Protein AF-A0A4V1J5I4-F1 (afdb_monomer_lite)

pLDDT: mean 94.35, std 4.23, range [80.56, 98.62]

Organism: NCBI:txid215637

Foldseek 3Di:
DLVVLLVVLLVLDPVVNVVVLVVCPVVPVVDPDSQSSQLDADPQQDGSLLNNLLNLSVVSNVVSLVRHDLVSLCRATNVRDGSLNSNVVSVNVVSNVVSVVSVHDPPD

Secondary structure (DSSP, 8-state):
-HHHHHHHHHHT-HHHHHHHHHHHHHH-TT--SHHHHHT---TTS--HHHHHHHHT-HHHHHHHHTTS-TTGGG---TTS--HHHHHHHTT-HHHHHHHHHTT--TT-

InterPro domains:
  IPR002110 Ankyrin repeat [PF12796] (41-107)
  IPR002110 Ankyrin repeat [PR01415] (45-60)
  IPR002110 Ankyrin repeat [PR01415] (95-108)
  IPR002110 Ankyrin repeat [PS50088] (44-67)
  IPR002110 Ankyrin repeat [PS50088] (79-108)
  IPR002110 Ankyrin repeat [SM00248] (44-75)
  IPR002110 Ankyrin repeat [SM00248] (79-108)
  IPR036770 Ankyrin repeat-containing domain superfamily [G3DSA:1.25.40.20] (1-108)
  IPR036770 Ankyrin repeat-containing domain superfamily [SSF48403] (5-106)

Sequence (108 aa):
NLNELILYARQGDLESYQEATQIVLDRNPEFTDLAHVLTAVNSHGATALHMASANGHIDILKFLLERLPTDGVNQANSEGNTALHWAAMSGKVESVRLLLQHQADPMV

Structure (mmCIF, N/CA/C/O backbone):
data_AF-A0A4V1J5I4-F1
#
_entry.id   AF-A0A4V1J5I4-F1
#
loop_
_atom_site.group_PDB
_atom_site.id
_atom_site.type_symbol
_atom_site.label_atom_id
_atom_site.label_alt_id
_atom_site.label_comp_id
_atom_site.label_asym_id
_atom_site.label_entity_id
_atom_site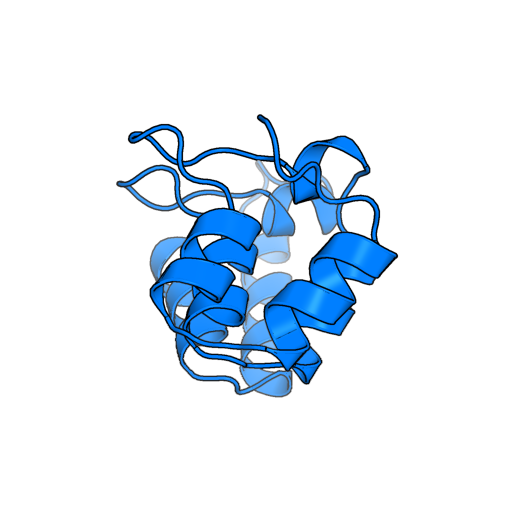.label_seq_id
_atom_site.pdbx_PDB_ins_code
_atom_site.Cartn_x
_atom_site.Cartn_y
_atom_site.Cartn_z
_atom_site.occupancy
_atom_site.B_iso_or_equiv
_atom_site.auth_seq_id
_atom_site.auth_comp_id
_atom_site.auth_asym_id
_atom_site.auth_atom_id
_atom_site.pdbx_PDB_model_num
ATOM 1 N N . ASN A 1 1 ? -6.373 -8.126 13.684 1.00 81.56 1 ASN A N 1
ATOM 2 C CA . ASN A 1 1 ? -5.104 -7.452 14.080 1.00 81.56 1 ASN A CA 1
ATOM 3 C C . ASN A 1 1 ? -4.361 -7.012 12.813 1.00 81.56 1 ASN A C 1
ATOM 5 O O . ASN A 1 1 ? -4.830 -7.326 11.726 1.00 81.56 1 ASN A O 1
ATOM 9 N N . LEU A 1 2 ? -3.248 -6.275 12.910 1.00 80.69 2 LEU A N 1
ATOM 10 C CA . LEU A 1 2 ? -2.585 -5.711 11.723 1.00 80.69 2 LEU A CA 1
ATOM 11 C C . LEU A 1 2 ? -2.091 -6.772 10.723 1.00 80.69 2 LEU A C 1
ATOM 13 O O . LEU A 1 2 ? -2.237 -6.613 9.512 1.00 80.69 2 LEU A O 1
ATOM 17 N N . ASN A 1 3 ? -1.570 -7.892 11.227 1.00 80.88 3 ASN A N 1
ATOM 18 C CA . ASN A 1 3 ? -1.128 -8.996 10.377 1.00 80.88 3 ASN A CA 1
ATOM 19 C C . ASN A 1 3 ? -2.302 -9.614 9.602 1.00 80.88 3 ASN A C 1
ATOM 21 O O . ASN A 1 3 ? -2.166 -9.896 8.415 1.00 80.88 3 ASN A O 1
ATOM 25 N N . GLU A 1 4 ? -3.464 -9.778 10.239 1.00 83.56 4 GLU A N 1
ATOM 26 C CA . GLU A 1 4 ? -4.686 -10.252 9.571 1.00 83.56 4 GLU A CA 1
ATOM 27 C C . GLU A 1 4 ? -5.191 -9.271 8.509 1.00 83.56 4 GLU A C 1
ATOM 29 O O . GLU A 1 4 ? -5.557 -9.701 7.418 1.00 83.56 4 GLU A O 1
ATOM 34 N N . LEU A 1 5 ? -5.154 -7.962 8.780 1.00 89.88 5 LEU A N 1
ATOM 35 C CA . LEU A 1 5 ? -5.547 -6.939 7.806 1.00 89.88 5 LEU A CA 1
ATOM 36 C C . LEU A 1 5 ? -4.723 -7.051 6.513 1.00 89.88 5 LEU A C 1
ATOM 38 O O . LEU A 1 5 ? -5.268 -7.082 5.409 1.00 89.88 5 LEU A O 1
ATOM 42 N N . ILE A 1 6 ? -3.402 -7.168 6.650 1.00 89.69 6 ILE A N 1
ATOM 43 C CA . ILE A 1 6 ? -2.487 -7.300 5.509 1.00 89.69 6 ILE A CA 1
ATOM 44 C C . ILE A 1 6 ? -2.699 -8.643 4.785 1.00 89.69 6 ILE A C 1
ATOM 46 O O . ILE A 1 6 ? -2.573 -8.713 3.560 1.00 89.69 6 ILE A O 1
ATOM 50 N N . LEU A 1 7 ? -3.088 -9.705 5.501 1.00 84.94 7 LEU A N 1
ATOM 51 C CA . LEU A 1 7 ? -3.481 -10.978 4.889 1.00 84.94 7 LEU A CA 1
ATOM 52 C C . LEU A 1 7 ? -4.791 -10.883 4.093 1.00 84.94 7 LEU A C 1
ATOM 54 O O . LEU A 1 7 ? -4.912 -11.578 3.085 1.00 84.94 7 LEU A O 1
ATOM 58 N N . TYR A 1 8 ? -5.756 -10.045 4.479 1.00 90.81 8 TYR A N 1
ATOM 59 C CA . TYR A 1 8 ? -6.961 -9.825 3.664 1.00 90.81 8 TYR A CA 1
ATOM 60 C C . TYR A 1 8 ? -6.632 -9.143 2.331 1.00 90.81 8 TYR A C 1
ATOM 62 O O . TYR A 1 8 ? -7.124 -9.576 1.288 1.00 90.81 8 TYR A O 1
ATOM 70 N N . ALA A 1 9 ? -5.694 -8.188 2.318 1.00 92.62 9 ALA A N 1
ATOM 71 C CA . ALA A 1 9 ? -5.207 -7.582 1.072 1.00 92.62 9 ALA A CA 1
ATOM 72 C C . ALA A 1 9 ? -4.577 -8.605 0.110 1.00 92.62 9 ALA A C 1
ATOM 74 O O . ALA A 1 9 ? -4.628 -8.435 -1.107 1.00 92.62 9 ALA A O 1
ATOM 75 N N . ARG A 1 10 ? -4.005 -9.688 0.650 1.00 90.75 10 ARG A N 1
ATOM 76 C CA . ARG A 1 10 ? -3.451 -10.815 -0.117 1.00 90.75 10 ARG A CA 1
ATOM 77 C C . ARG A 1 10 ? -4.524 -11.753 -0.687 1.00 90.75 10 ARG A C 1
ATOM 79 O O . ARG A 1 10 ? -4.211 -12.524 -1.582 1.00 90.75 10 ARG A O 1
ATOM 86 N N . GLN A 1 11 ? -5.737 -11.753 -0.135 1.00 92.19 11 GLN A N 1
ATOM 87 C CA . GLN A 1 11 ? -6.827 -12.647 -0.551 1.00 92.19 11 GLN A CA 1
ATOM 88 C C . GLN A 1 11 ? -7.709 -12.031 -1.643 1.00 92.19 11 GLN A C 1
ATOM 90 O O . GLN A 1 11 ? -8.329 -12.765 -2.409 1.00 92.19 11 GLN A O 1
ATOM 95 N N . GLY A 1 12 ? -7.743 -10.698 -1.735 1.00 91.25 12 GLY A N 1
ATOM 96 C CA . GLY A 1 12 ? -8.429 -9.986 -2.814 1.00 91.25 12 GLY A CA 1
ATOM 97 C C . GLY A 1 12 ? -9.900 -9.672 -2.570 1.00 91.25 12 GLY A C 1
ATOM 98 O O . GLY A 1 12 ? -10.533 -9.097 -3.449 1.00 91.25 12 GLY A O 1
ATOM 99 N N . ASP A 1 13 ? -10.431 -10.005 -1.396 1.00 93.88 13 ASP A N 1
ATOM 100 C CA . ASP A 1 13 ? -11.776 -9.611 -0.982 1.00 93.88 13 ASP A CA 1
ATOM 101 C C . ASP A 1 13 ? -11.764 -8.174 -0.436 1.00 93.88 13 ASP A C 1
ATOM 103 O O . ASP A 1 13 ? -11.248 -7.909 0.653 1.00 93.88 13 ASP A O 1
ATOM 107 N N . LEU A 1 14 ? -12.308 -7.241 -1.223 1.00 95.25 14 LEU A N 1
ATOM 108 C CA . LEU A 1 14 ? -12.378 -5.827 -0.862 1.00 95.25 14 LEU A CA 1
ATOM 109 C C . LEU A 1 14 ? -13.313 -5.573 0.325 1.00 95.25 14 LEU A C 1
ATOM 111 O O . LEU A 1 14 ? -12.986 -4.733 1.160 1.00 95.25 14 LEU A O 1
ATOM 115 N N . GLU A 1 15 ? -14.442 -6.275 0.410 1.00 95.00 15 GLU A N 1
ATOM 116 C CA . GLU A 1 15 ? -15.434 -6.053 1.467 1.00 95.00 15 GLU A CA 1
ATOM 117 C C . GLU A 1 15 ? -14.848 -6.464 2.819 1.00 95.00 15 GLU A C 1
ATOM 119 O O . GLU A 1 15 ? -14.768 -5.643 3.738 1.00 95.00 15 GLU A O 1
ATOM 124 N N . SER A 1 16 ? -14.297 -7.680 2.890 1.00 93.75 16 SER A N 1
ATOM 125 C CA . SER A 1 16 ? -13.591 -8.163 4.082 1.00 93.75 16 SER A CA 1
ATOM 126 C C . SER A 1 16 ? -12.400 -7.268 4.448 1.00 93.75 16 SER A C 1
ATOM 128 O O . SER A 1 16 ? -12.151 -7.005 5.626 1.00 93.75 16 SER A O 1
ATOM 130 N N . TYR A 1 17 ? -11.655 -6.764 3.455 1.00 95.69 17 TYR A N 1
ATOM 131 C CA . TYR A 1 17 ? -10.536 -5.852 3.699 1.00 95.69 17 TYR A CA 1
ATOM 132 C C . TYR A 1 17 ? -10.993 -4.509 4.294 1.00 95.69 17 TYR A C 1
ATOM 134 O O . TYR A 1 17 ? -10.388 -4.014 5.249 1.00 95.69 17 TYR A O 1
ATOM 142 N N . GLN A 1 18 ? -12.065 -3.922 3.763 1.00 95.31 18 GLN A N 1
ATOM 143 C CA . GLN A 1 18 ? -12.631 -2.664 4.254 1.00 95.31 18 GLN A CA 1
ATOM 144 C C . GLN A 1 18 ? -13.179 -2.807 5.673 1.00 95.31 18 GLN A C 1
ATOM 146 O O . GLN A 1 18 ? -12.849 -1.988 6.535 1.00 95.31 18 GLN A O 1
ATOM 151 N N . GLU A 1 19 ? -13.944 -3.868 5.937 1.00 94.62 19 GLU A N 1
ATOM 152 C CA . GLU A 1 19 ? -14.457 -4.158 7.276 1.00 94.62 19 GLU A CA 1
ATOM 153 C C . GLU A 1 19 ? -13.303 -4.338 8.270 1.00 94.62 19 GLU A C 1
ATOM 155 O O . GLU A 1 19 ? -13.277 -3.702 9.328 1.00 94.62 19 GLU A O 1
ATOM 160 N N . ALA A 1 20 ? -12.289 -5.128 7.904 1.00 94.38 20 ALA A N 1
ATOM 161 C CA . ALA A 1 20 ? -11.115 -5.327 8.745 1.00 94.38 20 ALA A CA 1
ATOM 162 C C . ALA A 1 20 ? -10.358 -4.019 9.012 1.00 94.38 20 ALA A C 1
ATOM 164 O O . ALA A 1 20 ? -9.847 -3.830 10.117 1.00 94.38 20 ALA A O 1
ATOM 165 N N . THR A 1 21 ? -10.298 -3.108 8.036 1.00 95.44 21 THR A N 1
ATOM 166 C CA . THR A 1 21 ? -9.634 -1.809 8.202 1.00 95.44 21 THR A CA 1
ATOM 167 C C . THR A 1 21 ? -10.380 -0.948 9.220 1.00 95.44 21 THR A C 1
ATOM 169 O O . THR A 1 21 ? -9.750 -0.381 10.112 1.00 95.44 21 THR A O 1
ATOM 172 N N . GLN A 1 22 ? -11.715 -0.906 9.147 1.00 94.56 22 GLN A N 1
ATOM 173 C CA . GLN A 1 22 ? -12.531 -0.168 10.112 1.00 94.56 22 GLN A CA 1
ATOM 174 C C . GLN A 1 22 ? -12.419 -0.767 11.518 1.00 94.56 22 GLN A C 1
ATOM 176 O O . GLN A 1 22 ? -12.205 -0.042 12.485 1.00 94.56 22 GLN A O 1
ATOM 181 N N . ILE A 1 23 ? -12.461 -2.098 11.635 1.00 94.06 23 ILE A N 1
ATOM 182 C CA . ILE A 1 23 ? -12.267 -2.788 12.918 1.00 94.06 23 ILE A CA 1
ATOM 183 C C . ILE A 1 23 ? -10.893 -2.464 13.516 1.00 94.06 23 ILE A C 1
ATOM 185 O O . ILE A 1 23 ? -10.777 -2.298 14.732 1.00 94.06 23 ILE A O 1
ATOM 189 N N . VAL A 1 24 ? -9.840 -2.412 12.692 1.00 94.81 24 VAL A N 1
ATOM 190 C CA . VAL A 1 24 ? -8.503 -2.030 13.158 1.00 94.81 24 VAL A CA 1
ATOM 191 C C . VAL A 1 24 ? -8.506 -0.582 13.636 1.00 94.81 24 VAL A C 1
ATOM 193 O O . VAL A 1 24 ? -8.042 -0.355 14.748 1.00 94.81 24 VAL A O 1
ATOM 196 N N . LEU A 1 25 ? -9.075 0.356 12.881 1.00 94.81 25 LEU A N 1
ATOM 197 C CA . LEU A 1 25 ? -9.170 1.758 13.295 1.00 94.81 25 LEU A CA 1
ATOM 198 C C . LEU A 1 25 ? -9.912 1.919 14.636 1.00 94.81 25 LEU A C 1
ATOM 200 O O . LEU A 1 25 ? -9.426 2.599 15.533 1.00 94.81 25 LEU A O 1
ATOM 204 N N . ASP A 1 26 ? -11.042 1.231 14.812 1.00 94.62 26 ASP A N 1
ATOM 205 C CA . ASP A 1 26 ? -11.883 1.369 16.008 1.00 94.62 26 ASP A CA 1
ATOM 206 C C . ASP A 1 26 ? -11.260 0.742 17.266 1.00 94.62 26 ASP A C 1
ATOM 208 O O . ASP A 1 26 ? -11.515 1.183 18.389 1.00 94.62 26 ASP A O 1
ATOM 212 N N . ARG A 1 27 ? -10.475 -0.331 17.105 1.00 94.44 27 ARG A N 1
ATOM 213 C CA . ARG A 1 27 ? -9.926 -1.110 18.232 1.00 94.44 27 ARG A CA 1
ATOM 214 C C . ARG A 1 27 ? -8.529 -0.686 18.668 1.00 94.44 27 ARG A C 1
ATOM 216 O O . ARG A 1 27 ? -8.074 -1.158 19.708 1.00 94.44 27 ARG A O 1
ATOM 223 N N . ASN A 1 28 ? -7.849 0.138 17.881 1.00 92.88 28 ASN A N 1
ATOM 224 C CA . ASN A 1 28 ? -6.442 0.473 18.071 1.00 92.88 28 ASN A CA 1
ATOM 225 C C . ASN A 1 28 ? -6.312 2.006 18.125 1.00 92.88 28 ASN A C 1
ATOM 227 O O . ASN A 1 28 ? -6.210 2.651 17.080 1.00 92.88 28 ASN A O 1
ATOM 231 N N . PRO A 1 29 ? -6.374 2.606 19.332 1.00 92.12 29 PRO A N 1
ATOM 232 C CA . PRO A 1 29 ? -6.428 4.059 19.508 1.00 92.12 29 PRO A CA 1
ATOM 233 C C . PRO A 1 29 ? -5.146 4.784 19.072 1.00 92.12 29 PRO A C 1
ATOM 235 O O . PRO A 1 29 ? -5.124 6.012 19.037 1.00 92.12 29 PRO A O 1
ATOM 238 N N . GLU A 1 30 ? -4.071 4.054 18.765 1.00 91.25 30 GLU A N 1
ATOM 239 C CA . GLU A 1 30 ? -2.859 4.602 18.163 1.00 91.25 30 GLU A CA 1
ATOM 240 C C . GLU A 1 30 ? -3.048 5.056 16.707 1.00 91.25 30 GLU A C 1
ATOM 242 O O . GLU A 1 30 ? -2.270 5.885 16.234 1.00 91.25 30 GLU A O 1
ATOM 247 N N . PHE A 1 31 ? -4.067 4.553 15.999 1.00 92.50 31 PHE A N 1
ATOM 248 C CA . PHE A 1 31 ? -4.398 5.027 14.657 1.00 92.50 31 PHE A CA 1
ATOM 249 C C . PHE A 1 31 ? -5.379 6.193 14.741 1.00 92.50 31 PHE A C 1
ATOM 251 O O . PHE A 1 31 ? -6.493 6.061 15.241 1.00 92.50 31 PHE A O 1
ATOM 258 N N . THR A 1 32 ? -4.973 7.351 14.224 1.00 91.44 32 THR A N 1
ATOM 259 C CA . THR A 1 32 ? -5.794 8.569 14.278 1.00 91.44 32 THR A CA 1
ATOM 260 C C . THR A 1 32 ? -6.811 8.660 13.147 1.00 91.44 32 THR A C 1
ATOM 262 O O . THR A 1 32 ? -7.786 9.400 13.255 1.00 91.44 32 THR A O 1
ATOM 265 N N . ASP A 1 33 ? -6.581 7.938 12.053 1.00 93.38 33 ASP A N 1
ATOM 266 C CA . ASP A 1 33 ? -7.414 7.952 10.856 1.00 93.38 33 ASP A CA 1
ATOM 267 C C . ASP A 1 33 ? -7.139 6.728 9.971 1.00 93.38 33 ASP A C 1
ATOM 269 O O . ASP A 1 33 ? -6.227 5.932 10.209 1.00 93.38 33 ASP A O 1
ATOM 273 N N . LEU A 1 34 ? -7.946 6.600 8.916 1.00 92.19 34 LEU A N 1
ATOM 274 C CA . LEU A 1 34 ? -7.847 5.519 7.946 1.00 92.19 34 LEU A CA 1
ATOM 275 C C . LEU A 1 34 ? -6.480 5.484 7.245 1.00 92.19 34 LEU A C 1
ATOM 277 O O . LEU A 1 34 ? -5.946 4.402 7.030 1.00 92.19 34 LEU A O 1
ATOM 281 N N . ALA A 1 35 ? -5.897 6.637 6.906 1.00 91.12 35 ALA A N 1
ATOM 282 C CA . ALA A 1 35 ? -4.641 6.695 6.161 1.00 91.12 35 ALA A CA 1
ATOM 283 C C . ALA A 1 35 ? -3.483 6.081 6.964 1.00 91.12 35 ALA A C 1
ATOM 285 O O . ALA A 1 35 ? -2.707 5.304 6.405 1.00 91.12 35 ALA A O 1
ATOM 286 N N . HIS A 1 36 ? -3.425 6.338 8.275 1.00 91.31 36 HIS A N 1
ATOM 287 C CA . HIS A 1 36 ? -2.456 5.701 9.174 1.00 91.31 36 HIS A CA 1
ATOM 288 C C . HIS A 1 36 ? -2.619 4.176 9.262 1.00 91.31 36 HIS A C 1
ATOM 290 O O . HIS A 1 36 ? -1.628 3.462 9.413 1.00 91.31 36 HIS A O 1
ATOM 296 N N . VAL A 1 37 ? -3.844 3.652 9.147 1.00 94.44 37 VAL A N 1
ATOM 297 C CA . VAL A 1 37 ? -4.070 2.196 9.106 1.00 94.44 37 VAL A CA 1
ATOM 298 C C . VAL A 1 37 ? -3.573 1.603 7.783 1.00 94.44 37 VAL A C 1
ATOM 300 O O . VAL A 1 37 ? -2.977 0.526 7.772 1.00 94.44 37 VAL A O 1
ATOM 303 N N . LEU A 1 38 ? -3.793 2.292 6.659 1.00 95.06 38 LEU A N 1
ATOM 304 C CA . LEU A 1 38 ? -3.434 1.787 5.327 1.00 95.06 38 LEU A CA 1
ATOM 305 C C . LEU A 1 38 ? -1.916 1.761 5.064 1.00 95.06 38 LEU A C 1
ATOM 307 O O . LEU A 1 38 ? -1.460 0.958 4.246 1.00 95.06 38 LEU A O 1
ATOM 311 N N . THR A 1 39 ? -1.134 2.593 5.759 1.00 94.25 39 THR A N 1
ATOM 312 C CA . THR A 1 39 ? 0.345 2.612 5.697 1.00 94.25 39 THR A CA 1
ATOM 313 C C . THR A 1 39 ? 1.011 1.679 6.709 1.00 94.25 39 THR A C 1
ATOM 315 O O . THR A 1 39 ? 2.239 1.578 6.768 1.00 94.25 39 THR A O 1
ATOM 318 N N . ALA A 1 40 ? 0.220 0.978 7.516 1.00 93.31 40 ALA A N 1
ATOM 319 C CA . ALA A 1 40 ? 0.745 0.080 8.519 1.00 93.31 40 ALA A CA 1
ATOM 320 C C . ALA A 1 40 ? 1.423 -1.152 7.887 1.00 93.31 40 ALA A C 1
ATOM 322 O O . ALA A 1 40 ? 1.034 -1.650 6.824 1.00 93.31 40 ALA A O 1
ATOM 323 N N . VAL A 1 41 ? 2.458 -1.648 8.565 1.00 93.75 41 VAL A N 1
ATOM 324 C CA . VAL A 1 41 ? 3.369 -2.674 8.045 1.00 93.75 41 VAL A CA 1
ATOM 325 C C . VAL A 1 41 ? 3.350 -3.944 8.886 1.00 93.75 41 VAL A C 1
ATOM 327 O O . VAL A 1 41 ? 3.209 -3.903 10.106 1.00 93.75 41 VAL A O 1
ATOM 330 N N . ASN A 1 42 ? 3.533 -5.094 8.241 1.00 91.81 42 ASN A N 1
ATOM 331 C CA . ASN A 1 42 ? 3.758 -6.354 8.949 1.00 91.81 42 ASN A CA 1
ATOM 332 C C . ASN A 1 42 ? 5.214 -6.467 9.451 1.00 91.81 42 ASN A C 1
ATOM 334 O O . ASN A 1 42 ? 6.034 -5.568 9.273 1.00 91.81 42 ASN A O 1
ATOM 338 N N . SER A 1 43 ? 5.567 -7.619 10.029 1.00 91.56 43 SER A N 1
ATOM 339 C CA . SER A 1 43 ? 6.915 -7.901 10.551 1.00 91.56 43 SER A CA 1
ATOM 340 C C . SER A 1 43 ? 8.054 -7.837 9.520 1.00 91.56 43 SER A C 1
ATOM 342 O O . SER A 1 43 ? 9.213 -7.863 9.916 1.00 91.56 43 SER A O 1
ATOM 344 N N . HIS A 1 44 ? 7.747 -7.781 8.221 1.00 91.19 44 HIS A N 1
ATOM 345 C CA . HIS A 1 44 ? 8.719 -7.660 7.126 1.00 91.19 44 HIS A CA 1
ATOM 346 C C . HIS A 1 44 ? 8.742 -6.243 6.524 1.00 91.19 44 HIS A C 1
ATOM 348 O O . HIS A 1 44 ? 9.283 -6.036 5.436 1.00 91.19 44 HIS A O 1
ATOM 354 N N . GLY A 1 45 ? 8.083 -5.274 7.169 1.00 94.38 45 GLY A N 1
ATOM 355 C CA . GLY A 1 45 ? 7.941 -3.916 6.647 1.00 94.38 45 GLY A CA 1
ATOM 356 C C . GLY A 1 45 ? 6.975 -3.806 5.461 1.00 94.38 45 GLY A C 1
ATOM 357 O O . GLY A 1 45 ? 6.899 -2.753 4.842 1.00 94.38 45 GLY A O 1
ATOM 358 N N . ALA A 1 46 ? 6.243 -4.869 5.109 1.00 94.69 46 ALA A N 1
ATOM 359 C CA . ALA A 1 46 ? 5.357 -4.855 3.950 1.00 94.69 46 ALA A CA 1
ATOM 360 C C . ALA A 1 46 ? 3.963 -4.330 4.318 1.00 94.69 46 ALA A C 1
ATOM 362 O O . ALA A 1 46 ? 3.370 -4.761 5.309 1.00 94.69 46 ALA A O 1
ATOM 363 N N . THR A 1 47 ? 3.433 -3.444 3.478 1.00 96.12 47 THR A N 1
ATOM 364 C CA . THR A 1 47 ? 2.073 -2.892 3.583 1.00 96.12 47 THR A CA 1
ATOM 365 C C . THR A 1 47 ? 1.040 -3.760 2.862 1.00 96.12 47 THR A C 1
ATOM 367 O O . THR A 1 47 ? 1.374 -4.659 2.081 1.00 96.12 47 THR A O 1
ATOM 370 N N . ALA A 1 48 ? -0.244 -3.441 3.044 1.00 96.94 48 ALA A N 1
ATOM 371 C CA . ALA A 1 48 ? -1.324 -4.009 2.236 1.00 96.94 48 ALA A CA 1
ATOM 372 C C . ALA A 1 48 ? -1.134 -3.755 0.725 1.00 96.94 48 ALA A C 1
ATOM 374 O O . ALA A 1 48 ? -1.455 -4.627 -0.086 1.00 96.94 48 ALA A O 1
ATOM 375 N N . LEU A 1 49 ? -0.544 -2.611 0.346 1.00 97.69 49 LEU A N 1
ATOM 376 C CA . LEU A 1 49 ? -0.268 -2.264 -1.051 1.00 97.69 49 LEU A CA 1
ATOM 377 C C . LEU A 1 49 ? 0.693 -3.265 -1.703 1.00 97.69 49 LEU A C 1
ATOM 379 O O . LEU A 1 49 ? 0.446 -3.685 -2.831 1.00 97.69 49 LEU A O 1
ATOM 383 N N . HIS A 1 50 ? 1.728 -3.718 -0.986 1.00 97.69 50 HIS A N 1
ATOM 384 C CA . HIS A 1 50 ? 2.644 -4.760 -1.468 1.00 97.69 50 HIS A CA 1
ATOM 385 C C . HIS A 1 50 ? 1.899 -6.064 -1.777 1.00 97.69 50 HIS A C 1
ATOM 387 O O . HIS A 1 50 ? 2.059 -6.638 -2.857 1.00 97.69 50 HIS A O 1
ATOM 393 N N . MET A 1 51 ? 1.043 -6.508 -0.849 1.00 97.06 51 MET A N 1
ATOM 394 C CA . MET A 1 51 ? 0.291 -7.759 -0.988 1.00 97.06 51 MET A CA 1
ATOM 395 C C . MET A 1 51 ? -0.698 -7.700 -2.152 1.00 97.06 51 MET A C 1
ATOM 397 O O . MET A 1 51 ? -0.698 -8.600 -2.996 1.00 97.06 51 MET A O 1
ATOM 401 N N . ALA A 1 52 ? -1.505 -6.640 -2.232 1.00 98.00 52 ALA A N 1
ATOM 402 C CA . ALA A 1 52 ? -2.478 -6.465 -3.309 1.00 98.00 52 ALA A CA 1
ATOM 403 C C . ALA A 1 52 ? -1.783 -6.378 -4.680 1.00 98.00 52 ALA A C 1
ATOM 405 O O . ALA A 1 52 ? -2.223 -7.007 -5.647 1.00 98.00 52 ALA A O 1
ATOM 406 N N . SER A 1 53 ? -0.648 -5.676 -4.743 1.00 98.31 53 SER A N 1
ATOM 407 C CA . SER A 1 53 ? 0.147 -5.491 -5.961 1.00 98.31 53 SER A CA 1
ATOM 408 C C . SER A 1 53 ? 0.731 -6.799 -6.489 1.00 98.31 53 SER A C 1
ATOM 410 O O . SER A 1 53 ? 0.526 -7.116 -7.663 1.00 98.31 53 SER A O 1
ATOM 412 N N . ALA A 1 54 ? 1.390 -7.585 -5.626 1.00 98.00 54 ALA A N 1
ATOM 413 C CA . ALA A 1 54 ? 1.979 -8.879 -5.987 1.00 98.00 54 ALA A CA 1
ATOM 414 C C . ALA A 1 54 ? 0.941 -9.913 -6.430 1.00 98.00 54 ALA A C 1
ATOM 416 O O . ALA A 1 54 ? 1.221 -10.750 -7.288 1.00 98.00 54 ALA A O 1
ATOM 417 N N . ASN A 1 55 ? -0.264 -9.872 -5.856 1.00 97.62 55 ASN A N 1
ATOM 418 C CA . ASN A 1 55 ? -1.308 -10.851 -6.160 1.00 97.62 55 ASN A CA 1
ATOM 419 C C . ASN A 1 55 ? -2.238 -10.400 -7.297 1.00 97.62 55 ASN A C 1
ATOM 421 O O . ASN A 1 55 ? -2.883 -11.241 -7.919 1.00 97.62 55 ASN A O 1
ATOM 425 N N . GLY A 1 56 ? -2.225 -9.115 -7.663 1.00 97.62 56 GLY A N 1
ATOM 426 C CA . GLY A 1 56 ? -3.053 -8.581 -8.746 1.00 97.62 56 GLY A CA 1
ATOM 427 C C . GLY A 1 56 ? -4.485 -8.267 -8.318 1.00 97.62 56 GLY A C 1
ATOM 428 O O . GLY A 1 56 ? -5.396 -8.341 -9.138 1.00 97.62 56 GLY A O 1
ATOM 429 N N . HIS A 1 57 ? -4.701 -7.943 -7.044 1.00 98.12 57 HIS A N 1
ATOM 430 C CA . HIS A 1 57 ? -6.024 -7.631 -6.506 1.00 98.12 57 HIS A CA 1
ATOM 431 C C . HIS A 1 57 ? -6.377 -6.170 -6.758 1.00 98.12 57 HIS A C 1
ATOM 433 O O . HIS A 1 57 ? -6.186 -5.302 -5.908 1.00 98.12 57 HIS A O 1
ATOM 439 N N . ILE A 1 58 ? -6.864 -5.911 -7.969 1.00 97.81 58 ILE A N 1
ATOM 440 C CA . ILE A 1 58 ? -7.032 -4.565 -8.521 1.00 97.81 58 ILE A CA 1
ATOM 441 C C . ILE A 1 58 ? -8.009 -3.699 -7.726 1.00 97.81 58 ILE A C 1
ATOM 443 O O . ILE A 1 58 ? -7.748 -2.512 -7.553 1.00 97.81 58 ILE A O 1
ATOM 447 N N . ASP A 1 59 ? -9.096 -4.267 -7.211 1.00 98.00 59 ASP A N 1
ATOM 448 C CA . ASP A 1 59 ? -10.094 -3.482 -6.477 1.00 98.00 59 ASP A CA 1
ATOM 449 C C . ASP A 1 59 ? -9.544 -2.988 -5.132 1.00 98.00 59 ASP A C 1
ATOM 451 O O . ASP A 1 59 ? -9.695 -1.815 -4.790 1.00 98.00 59 ASP A O 1
ATOM 455 N N . ILE A 1 60 ? -8.793 -3.840 -4.424 1.00 97.69 60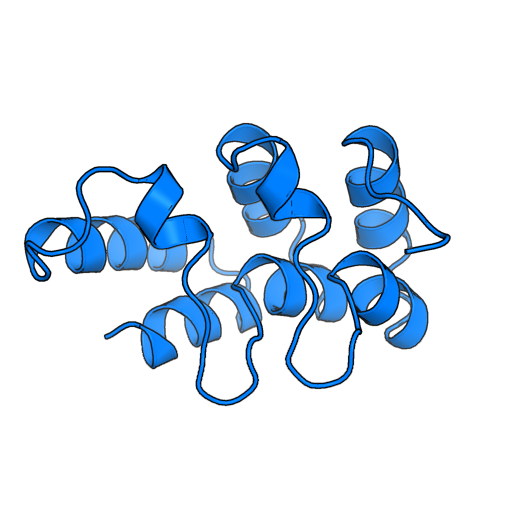 ILE A N 1
ATOM 456 C CA . ILE A 1 60 ? -8.047 -3.443 -3.220 1.00 97.69 60 ILE A CA 1
ATOM 457 C C . ILE A 1 60 ? -6.946 -2.444 -3.579 1.00 97.69 60 ILE A C 1
ATOM 459 O O . ILE A 1 60 ? -6.769 -1.444 -2.886 1.00 97.69 60 ILE A O 1
ATOM 463 N N . LEU A 1 61 ? -6.222 -2.677 -4.677 1.00 97.38 61 LEU A N 1
ATOM 464 C CA . LEU A 1 61 ? -5.152 -1.789 -5.122 1.00 97.38 61 LEU A CA 1
ATOM 465 C C . LEU A 1 61 ? -5.669 -0.367 -5.388 1.00 97.38 61 LEU A C 1
ATOM 467 O O . LEU A 1 61 ? -5.080 0.591 -4.898 1.00 97.38 61 LEU A O 1
ATOM 471 N N . LYS A 1 62 ? -6.793 -0.225 -6.100 1.00 97.50 62 LYS A N 1
ATOM 472 C CA . LYS A 1 62 ? -7.450 1.071 -6.335 1.00 97.50 62 LYS A CA 1
ATOM 473 C C . LYS A 1 62 ? -7.923 1.708 -5.035 1.00 97.50 62 LYS A C 1
ATOM 475 O O . LYS A 1 62 ? -7.630 2.874 -4.793 1.00 97.50 62 LYS A O 1
ATOM 480 N N . PHE A 1 63 ? -8.591 0.931 -4.179 1.00 96.94 63 PHE A N 1
ATOM 481 C CA . PHE A 1 63 ? -9.054 1.415 -2.880 1.00 96.94 63 PHE A CA 1
ATOM 482 C C . PHE A 1 63 ? -7.915 2.040 -2.063 1.00 96.94 63 PHE A C 1
ATOM 484 O O . PHE A 1 63 ? -8.091 3.127 -1.506 1.00 96.94 63 PHE A O 1
ATOM 491 N N . LEU A 1 64 ? -6.758 1.370 -2.033 1.00 97.12 64 LEU A N 1
ATOM 492 C CA . LEU A 1 64 ? -5.545 1.841 -1.370 1.00 97.12 64 LEU A CA 1
ATOM 493 C C . LEU A 1 64 ? -4.979 3.096 -2.036 1.00 97.12 64 LEU A C 1
ATOM 495 O O . LEU A 1 64 ? -4.768 4.098 -1.360 1.00 97.12 64 LEU A O 1
ATOM 499 N N . LEU A 1 65 ? -4.761 3.073 -3.352 1.00 96.50 65 LEU A N 1
ATOM 500 C CA . LEU A 1 65 ? -4.131 4.178 -4.087 1.00 96.50 65 LEU A CA 1
ATOM 501 C C . LEU A 1 65 ? -4.935 5.486 -4.063 1.00 96.50 65 LEU A C 1
ATOM 503 O O . LEU A 1 65 ? -4.359 6.560 -4.209 1.00 96.50 65 LEU A O 1
ATOM 507 N N . GLU A 1 66 ? -6.248 5.411 -3.861 1.00 94.94 66 GLU A N 1
ATOM 508 C CA . GLU A 1 66 ? -7.118 6.582 -3.692 1.00 94.94 66 GLU A CA 1
ATOM 509 C C . GLU A 1 66 ? -7.067 7.198 -2.283 1.00 94.94 66 GLU A C 1
ATOM 511 O O . GLU A 1 66 ? -7.543 8.317 -2.092 1.00 94.94 66 GLU A O 1
ATOM 516 N N . ARG A 1 67 ? -6.565 6.463 -1.281 1.00 95.19 67 ARG A N 1
ATOM 517 C CA . ARG A 1 67 ? -6.667 6.824 0.150 1.00 95.19 67 ARG A CA 1
ATOM 518 C C . ARG A 1 67 ? -5.326 6.918 0.864 1.00 95.19 67 ARG A C 1
ATOM 520 O O . ARG A 1 67 ? -5.269 7.457 1.966 1.00 95.19 67 ARG A O 1
ATOM 527 N N . LEU A 1 68 ? -4.270 6.375 0.269 1.00 94.00 68 LEU A N 1
ATOM 528 C CA . LEU A 1 68 ? -2.922 6.499 0.793 1.00 94.00 68 LEU A CA 1
ATOM 529 C C . LEU A 1 68 ? -2.433 7.951 0.685 1.00 94.00 68 LEU A C 1
ATOM 531 O O . LEU A 1 68 ? -2.758 8.646 -0.281 1.00 94.00 68 LEU A O 1
ATOM 535 N N . PRO A 1 69 ? -1.616 8.408 1.647 1.00 88.81 69 PRO A N 1
ATOM 536 C CA . PRO A 1 69 ? -0.864 9.639 1.477 1.00 88.81 69 PRO A CA 1
ATOM 537 C C . PRO A 1 69 ? 0.159 9.474 0.341 1.00 88.81 69 PRO A C 1
ATOM 539 O O . PRO A 1 69 ? 0.543 8.357 -0.015 1.00 88.81 69 PRO A O 1
ATOM 542 N N . THR A 1 70 ? 0.607 10.590 -0.238 1.00 80.56 70 THR A N 1
ATOM 543 C CA . THR A 1 70 ? 1.488 10.607 -1.419 1.00 80.56 70 THR A CA 1
ATOM 544 C C . THR A 1 70 ? 2.783 9.810 -1.223 1.00 80.56 70 THR A C 1
ATOM 546 O O . THR A 1 70 ? 3.266 9.170 -2.153 1.00 80.56 70 THR A O 1
ATOM 549 N N . ASP A 1 71 ? 3.341 9.818 -0.014 1.00 84.06 71 ASP A N 1
ATOM 550 C CA . ASP A 1 71 ? 4.546 9.070 0.357 1.00 84.06 71 ASP A CA 1
ATOM 551 C C . ASP A 1 71 ? 4.291 7.567 0.583 1.00 84.06 71 ASP A C 1
ATOM 553 O O . ASP A 1 71 ? 5.215 6.760 0.470 1.00 84.06 71 ASP A O 1
ATOM 557 N N . GLY A 1 72 ? 3.041 7.161 0.820 1.00 91.00 72 GLY A N 1
ATOM 558 C CA . GLY A 1 72 ? 2.662 5.769 1.067 1.00 91.00 72 GLY A CA 1
ATOM 559 C C . GLY A 1 72 ? 2.793 4.851 -0.153 1.00 91.00 72 GLY A C 1
ATOM 560 O O . GLY A 1 72 ? 3.008 3.649 0.006 1.00 91.00 72 GLY A O 1
ATOM 561 N N . VAL A 1 73 ? 2.706 5.390 -1.377 1.00 95.62 73 VAL A N 1
ATOM 562 C CA . VAL A 1 73 ? 2.800 4.597 -2.622 1.00 95.62 73 VAL A CA 1
ATOM 563 C C . VAL A 1 73 ? 4.196 3.988 -2.804 1.00 95.62 73 VAL A C 1
ATOM 565 O O . VAL A 1 73 ? 4.323 2.848 -3.255 1.00 95.62 73 VAL A O 1
ATOM 568 N N . ASN A 1 74 ? 5.233 4.731 -2.410 1.00 96.44 74 ASN A N 1
ATOM 569 C CA . ASN A 1 74 ? 6.641 4.348 -2.557 1.00 96.44 74 ASN A CA 1
ATOM 570 C C . ASN A 1 74 ? 7.256 3.825 -1.253 1.00 96.44 74 ASN A C 1
ATOM 572 O O . ASN A 1 74 ? 8.476 3.724 -1.142 1.00 96.44 74 ASN A O 1
ATOM 576 N N . GLN A 1 75 ? 6.434 3.482 -0.258 1.00 95.81 75 GLN A N 1
ATOM 577 C CA . GLN A 1 75 ? 6.937 2.898 0.977 1.00 95.81 75 GLN A CA 1
ATOM 578 C C . GLN A 1 75 ? 7.648 1.575 0.668 1.00 95.81 75 GLN A C 1
ATOM 580 O O . GLN A 1 75 ? 7.060 0.668 0.077 1.00 95.81 75 GLN A O 1
ATOM 585 N N . ALA A 1 76 ? 8.915 1.479 1.062 1.00 96.31 76 ALA A N 1
ATOM 586 C CA . ALA A 1 76 ? 9.728 0.289 0.874 1.00 96.31 76 ALA A CA 1
ATOM 587 C C . ALA A 1 76 ? 9.622 -0.644 2.086 1.00 96.31 76 ALA A C 1
ATOM 589 O O . ALA A 1 76 ? 9.576 -0.194 3.236 1.00 96.31 76 ALA A O 1
ATOM 590 N N . ASN A 1 77 ? 9.605 -1.950 1.829 1.00 96.06 77 ASN A N 1
ATOM 591 C CA . ASN A 1 77 ? 9.698 -2.962 2.873 1.00 96.06 77 ASN A CA 1
ATOM 592 C C . ASN A 1 77 ? 11.123 -3.032 3.468 1.00 96.06 77 ASN A C 1
ATOM 594 O O . ASN A 1 77 ? 12.030 -2.306 3.060 1.00 96.06 77 ASN A O 1
ATOM 598 N N . SER A 1 78 ? 11.357 -3.945 4.417 1.00 96.50 78 SER A N 1
ATOM 599 C CA . SER A 1 78 ? 12.673 -4.093 5.065 1.00 96.50 78 SER A CA 1
ATOM 600 C C . SER A 1 78 ? 13.814 -4.517 4.126 1.00 96.50 78 SER A C 1
ATOM 602 O O . SER A 1 78 ? 14.975 -4.434 4.516 1.00 96.50 78 SER A O 1
ATOM 604 N N . GLU A 1 79 ? 13.505 -4.962 2.907 1.00 96.19 79 GLU A N 1
ATOM 605 C CA . GLU A 1 79 ? 14.477 -5.329 1.869 1.00 96.19 79 GLU A CA 1
ATOM 606 C C . GLU A 1 79 ? 14.668 -4.218 0.823 1.00 96.19 79 GLU A C 1
ATOM 608 O O . GLU A 1 79 ? 15.383 -4.419 -0.156 1.00 96.19 79 GLU A O 1
ATOM 613 N N . GLY A 1 80 ? 14.027 -3.059 1.004 1.00 96.62 80 GLY A N 1
ATOM 614 C CA . GLY A 1 80 ? 14.063 -1.955 0.044 1.00 96.62 80 GLY A CA 1
ATOM 615 C C . GLY A 1 80 ? 13.096 -2.111 -1.134 1.00 96.62 80 GLY A C 1
ATOM 616 O O . GLY A 1 80 ? 13.081 -1.272 -2.022 1.00 96.62 80 GLY A O 1
ATOM 617 N N . ASN A 1 81 ? 12.260 -3.150 -1.157 1.00 97.38 81 ASN A N 1
ATOM 618 C CA . ASN A 1 81 ? 11.313 -3.368 -2.245 1.00 97.38 81 ASN A CA 1
ATOM 619 C C . ASN A 1 81 ? 10.023 -2.578 -2.010 1.00 97.38 81 ASN A C 1
ATOM 621 O O . ASN A 1 81 ? 9.435 -2.673 -0.93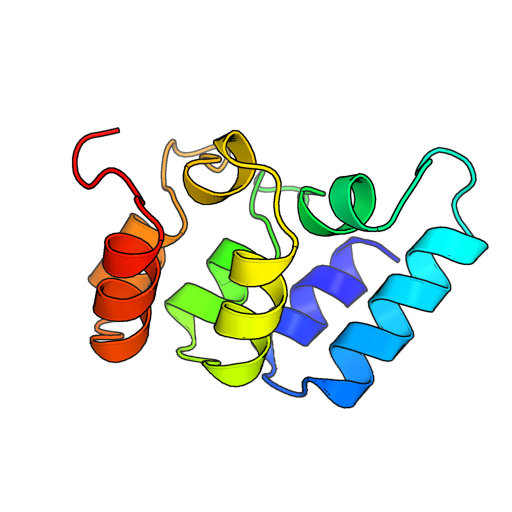6 1.00 97.38 81 ASN A O 1
ATOM 625 N N . THR A 1 82 ? 9.550 -1.870 -3.034 1.00 98.06 82 THR A N 1
ATOM 626 C CA . THR A 1 82 ? 8.241 -1.189 -3.047 1.00 98.06 82 THR A CA 1
ATOM 627 C C . THR A 1 82 ? 7.126 -2.093 -3.589 1.00 98.06 82 THR A C 1
ATOM 629 O O . THR A 1 82 ? 7.366 -3.170 -4.149 1.00 98.06 82 THR A O 1
ATOM 632 N N . ALA A 1 83 ? 5.873 -1.634 -3.510 1.00 97.88 83 ALA A N 1
ATOM 633 C CA . ALA A 1 83 ? 4.740 -2.323 -4.129 1.00 97.88 83 ALA A CA 1
ATOM 634 C C . ALA A 1 83 ? 4.920 -2.530 -5.650 1.00 97.88 83 ALA A C 1
ATOM 636 O O . ALA A 1 83 ? 4.497 -3.556 -6.192 1.00 97.88 83 ALA A O 1
ATOM 637 N N . LEU A 1 84 ? 5.602 -1.597 -6.328 1.00 98.44 84 LEU A N 1
ATOM 638 C CA . LEU A 1 84 ? 5.918 -1.692 -7.754 1.00 98.44 84 LEU A CA 1
ATOM 639 C C . LEU A 1 84 ? 6.924 -2.810 -8.050 1.00 98.44 84 LEU A C 1
ATOM 641 O O . LEU A 1 84 ? 6.698 -3.584 -8.984 1.00 98.44 84 LEU A O 1
ATOM 645 N N . HIS A 1 85 ? 7.960 -2.969 -7.219 1.00 98.38 85 HIS A N 1
ATOM 646 C CA . HIS A 1 85 ? 8.888 -4.104 -7.310 1.00 98.38 85 HIS A CA 1
ATOM 647 C C . HIS A 1 85 ? 8.138 -5.433 -7.228 1.00 98.38 85 HIS A C 1
ATOM 649 O O . HIS A 1 85 ? 8.301 -6.310 -8.075 1.00 98.38 85 HIS A O 1
ATOM 655 N N . TRP A 1 86 ? 7.247 -5.556 -6.246 1.00 98.25 86 TRP A N 1
ATOM 656 C CA . TRP A 1 86 ? 6.471 -6.770 -6.007 1.00 98.25 86 TRP A CA 1
ATOM 657 C C . TRP A 1 86 ? 5.505 -7.093 -7.155 1.00 98.25 86 TRP A C 1
ATOM 659 O O . TRP A 1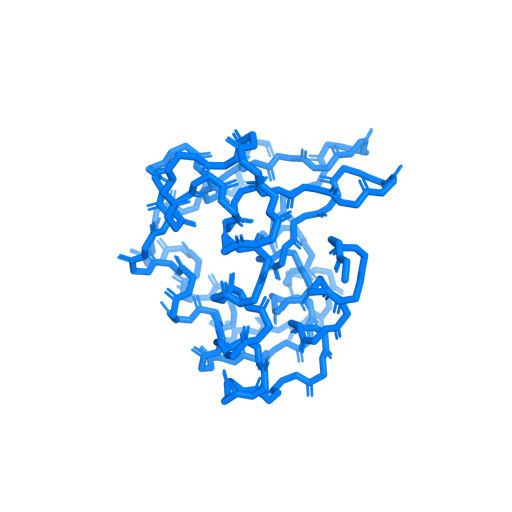 86 ? 5.402 -8.256 -7.563 1.00 98.25 86 TRP A O 1
ATOM 669 N N . ALA A 1 87 ? 4.835 -6.081 -7.720 1.00 98.56 87 ALA A N 1
ATOM 670 C CA . ALA A 1 87 ? 4.001 -6.240 -8.912 1.00 98.56 87 ALA A CA 1
ATOM 671 C C . ALA A 1 87 ? 4.815 -6.724 -10.122 1.00 98.56 87 ALA A C 1
ATOM 673 O O . ALA A 1 87 ? 4.392 -7.659 -10.810 1.00 98.56 87 ALA A O 1
ATOM 674 N N . ALA A 1 88 ? 5.980 -6.113 -10.364 1.00 98.44 88 ALA A N 1
ATOM 675 C CA . ALA A 1 88 ? 6.853 -6.442 -11.487 1.00 98.44 88 ALA A CA 1
ATOM 676 C C . ALA A 1 88 ? 7.438 -7.857 -11.362 1.00 98.44 88 ALA A C 1
ATOM 678 O O . ALA A 1 88 ? 7.306 -8.656 -12.290 1.00 98.44 88 ALA A O 1
ATOM 679 N N . MET A 1 89 ? 7.992 -8.206 -10.194 1.00 98.00 89 MET A N 1
ATOM 680 C CA . MET A 1 89 ? 8.520 -9.546 -9.901 1.00 98.00 89 MET A CA 1
ATOM 681 C C . MET A 1 89 ? 7.453 -10.639 -10.044 1.00 98.00 89 MET A C 1
ATOM 683 O O . MET A 1 89 ? 7.754 -11.747 -10.480 1.00 98.00 89 MET A O 1
ATOM 687 N N . SER A 1 90 ? 6.199 -10.319 -9.714 1.00 98.06 90 SER A N 1
ATOM 688 C CA . SER A 1 90 ? 5.068 -11.255 -9.786 1.00 98.06 90 SER A CA 1
ATOM 689 C C . SER A 1 90 ? 4.352 -11.257 -11.146 1.00 98.06 90 SER A C 1
ATOM 691 O O . SER A 1 90 ? 3.331 -11.934 -11.304 1.00 98.06 90 SER A O 1
ATOM 693 N N . GLY A 1 91 ? 4.835 -10.481 -12.124 1.00 98.19 91 GLY A N 1
ATOM 694 C CA . GLY A 1 91 ? 4.259 -10.395 -13.469 1.00 98.19 91 GLY A CA 1
ATOM 695 C C . GLY A 1 91 ? 2.855 -9.776 -13.529 1.00 98.19 91 GLY A C 1
ATOM 696 O O . GLY A 1 91 ? 2.103 -10.039 -14.471 1.00 98.19 91 GLY A O 1
ATOM 697 N N . LYS A 1 92 ? 2.454 -8.973 -12.534 1.00 98.56 92 LYS A N 1
ATOM 698 C CA . LYS A 1 92 ? 1.109 -8.375 -12.456 1.00 98.56 92 LYS A CA 1
ATOM 699 C C . LYS A 1 92 ? 1.044 -7.068 -13.244 1.00 98.56 92 LYS A C 1
ATOM 701 O O . LYS A 1 92 ? 1.112 -5.977 -12.687 1.00 98.56 92 LYS A O 1
ATOM 706 N N . VAL A 1 93 ? 0.888 -7.189 -14.562 1.00 98.44 93 VAL A N 1
ATOM 707 C CA . VAL A 1 93 ? 0.929 -6.059 -15.512 1.00 98.44 93 VAL A CA 1
ATOM 708 C C . VAL A 1 93 ? -0.081 -4.948 -15.189 1.00 98.44 93 VAL A C 1
ATOM 710 O O . VAL A 1 93 ? 0.258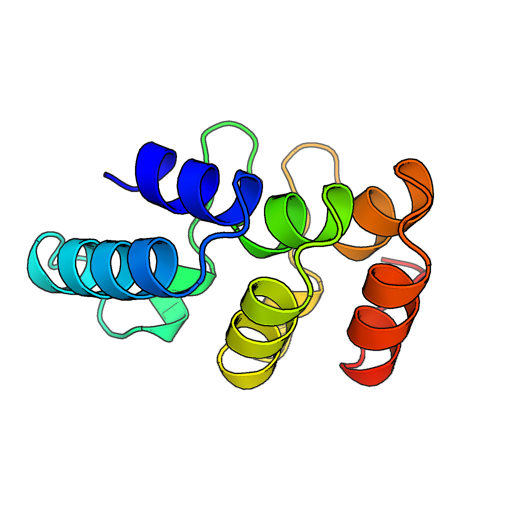 -3.772 -15.295 1.00 98.44 93 VAL A O 1
ATOM 713 N N . GLU A 1 94 ? -1.313 -5.287 -14.795 1.00 98.50 94 GLU A N 1
ATOM 714 C CA . GLU A 1 94 ? -2.311 -4.275 -14.406 1.00 98.50 94 GLU A CA 1
ATOM 715 C C . GLU A 1 94 ? -1.916 -3.549 -13.117 1.00 98.50 94 GLU A C 1
ATOM 717 O O . GLU A 1 94 ? -2.001 -2.326 -13.067 1.00 98.50 94 GLU A O 1
ATOM 722 N N . SER A 1 95 ? -1.398 -4.268 -12.114 1.00 98.62 95 SER A N 1
ATOM 723 C CA . SER A 1 95 ? -0.890 -3.643 -10.889 1.00 98.62 95 SER A CA 1
ATOM 724 C C . SER A 1 95 ? 0.240 -2.661 -11.189 1.00 98.62 95 SER A C 1
ATOM 726 O O . SER A 1 95 ? 0.207 -1.535 -10.706 1.00 98.62 95 SER A O 1
ATOM 728 N N . VAL A 1 96 ? 1.206 -3.053 -12.033 1.00 98.62 96 VAL A N 1
ATOM 729 C CA . VAL A 1 96 ? 2.307 -2.175 -12.473 1.00 98.62 96 VAL A CA 1
ATOM 730 C C . VAL A 1 96 ? 1.761 -0.898 -13.109 1.00 98.62 96 VAL A C 1
ATOM 732 O O . VAL A 1 96 ? 2.169 0.200 -12.742 1.00 98.62 96 VAL A O 1
ATOM 735 N N . ARG A 1 97 ? 0.812 -1.026 -14.042 1.00 98.44 97 ARG A N 1
ATOM 736 C CA . ARG A 1 97 ? 0.209 0.130 -14.714 1.00 98.44 97 ARG A CA 1
ATOM 737 C C . ARG A 1 97 ? -0.499 1.060 -13.733 1.00 98.44 97 ARG A C 1
ATOM 739 O O . ARG A 1 97 ? -0.287 2.264 -13.820 1.00 98.44 97 ARG A O 1
ATOM 746 N N . LEU A 1 98 ? -1.322 0.526 -12.833 1.00 98.12 98 LEU A N 1
ATOM 747 C CA . LEU A 1 98 ? -2.056 1.344 -11.864 1.00 98.12 98 LEU A CA 1
ATOM 748 C C . LEU A 1 98 ? -1.112 2.062 -10.901 1.00 98.12 98 LEU A C 1
ATOM 750 O O . LEU A 1 98 ? -1.276 3.254 -10.668 1.00 98.12 98 LEU A O 1
ATOM 754 N N . LEU A 1 99 ? -0.083 1.376 -10.403 1.00 98.06 99 LEU A N 1
ATOM 755 C CA . LEU A 1 99 ? 0.929 1.990 -9.544 1.00 98.06 99 LEU A CA 1
ATOM 756 C C . LEU A 1 99 ? 1.634 3.157 -10.253 1.00 98.06 99 LEU A C 1
ATOM 758 O O . LEU A 1 99 ? 1.724 4.246 -9.692 1.00 98.06 99 LEU A O 1
ATOM 762 N N . LEU A 1 100 ? 2.058 2.974 -11.508 1.00 97.38 100 LEU A N 1
ATOM 763 C CA . LEU A 1 100 ? 2.689 4.039 -12.299 1.00 97.38 100 LEU A CA 1
ATOM 764 C C . LEU A 1 100 ? 1.733 5.211 -12.585 1.00 97.38 100 LEU A C 1
ATOM 766 O O . LEU A 1 100 ? 2.151 6.367 -12.562 1.00 97.38 100 LEU A O 1
ATOM 770 N N . GLN A 1 101 ? 0.443 4.942 -12.819 1.00 96.88 101 GLN A N 1
ATOM 771 C CA . GLN A 1 101 ? -0.578 5.992 -12.963 1.00 96.88 101 GLN A CA 1
ATOM 772 C C . GLN A 1 101 ? -0.749 6.818 -11.682 1.00 96.88 101 GLN A C 1
ATOM 774 O O . GLN A 1 101 ? -1.037 8.011 -11.759 1.00 96.88 101 GLN A O 1
ATOM 779 N N . HIS A 1 102 ? -0.519 6.201 -10.524 1.00 95.88 102 HIS A N 1
ATOM 780 C CA . HIS A 1 102 ? -0.527 6.841 -9.211 1.00 95.88 102 HIS A CA 1
ATOM 781 C C . HIS A 1 102 ? 0.873 7.279 -8.746 1.00 95.88 102 HIS A C 1
ATOM 783 O O . HIS A 1 102 ? 1.123 7.381 -7.549 1.00 95.88 102 HIS A O 1
ATOM 789 N N . GLN A 1 103 ? 1.772 7.589 -9.689 1.00 94.56 103 GLN A N 1
ATOM 790 C CA . GLN A 1 103 ? 3.083 8.198 -9.421 1.00 94.56 103 GLN A CA 1
ATOM 791 C C . GLN A 1 103 ? 4.029 7.330 -8.572 1.00 94.56 103 GLN A C 1
ATOM 793 O O . GLN A 1 103 ? 4.928 7.856 -7.913 1.00 94.56 103 GLN A O 1
ATOM 798 N N . ALA A 1 104 ? 3.869 6.002 -8.607 1.00 95.94 10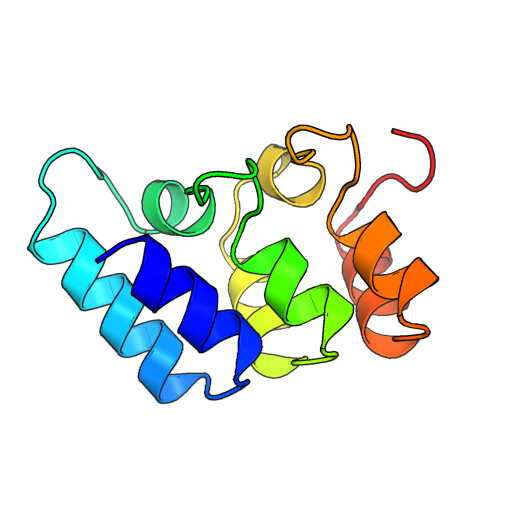4 ALA A N 1
ATOM 799 C CA . ALA A 1 104 ? 4.905 5.109 -8.102 1.00 95.94 104 ALA A CA 1
ATOM 800 C C . ALA A 1 104 ? 6.206 5.341 -8.883 1.00 95.94 104 ALA A C 1
ATOM 802 O O . ALA A 1 104 ? 6.197 5.382 -10.118 1.00 95.94 104 ALA A O 1
ATOM 803 N N . ASP A 1 105 ? 7.313 5.490 -8.166 1.00 94.88 105 ASP A N 1
ATOM 804 C CA . ASP A 1 105 ? 8.619 5.727 -8.764 1.00 94.88 105 ASP A CA 1
ATOM 805 C C . ASP A 1 105 ? 9.281 4.369 -9.092 1.00 94.88 105 ASP A C 1
ATOM 807 O O . ASP A 1 105 ? 9.418 3.516 -8.212 1.00 94.88 105 ASP A O 1
ATOM 811 N N . PRO A 1 106 ? 9.645 4.109 -10.363 1.00 91.62 106 PRO A N 1
ATOM 812 C CA . PRO A 1 106 ? 10.298 2.866 -10.764 1.00 91.62 106 PRO A CA 1
ATOM 813 C C . PRO A 1 106 ? 11.778 2.764 -10.360 1.00 91.62 106 PRO A C 1
ATOM 815 O O . PRO A 1 106 ? 12.377 1.723 -10.626 1.00 91.62 106 PRO A O 1
ATOM 818 N N . MET A 1 107 ? 12.373 3.818 -9.790 1.00 90.50 107 MET A N 1
ATOM 819 C CA . MET A 1 107 ? 13.819 3.924 -9.539 1.00 90.50 107 MET A CA 1
ATOM 820 C C . MET A 1 107 ? 14.215 4.029 -8.056 1.00 90.50 107 MET A C 1
ATOM 822 O O . MET A 1 107 ? 15.414 4.088 -7.777 1.00 90.50 107 MET A O 1
ATOM 826 N N . VAL A 1 108 ? 13.247 4.100 -7.137 1.00 83.00 108 VAL A N 1
ATOM 827 C CA . VAL A 1 108 ? 13.468 4.157 -5.673 1.00 83.00 108 VAL A CA 1
ATOM 828 C C . VAL A 1 108 ? 13.806 2.812 -5.066 1.00 83.00 108 VAL A C 1
ATOM 830 O O . VAL A 1 108 ? 13.230 1.805 -5.524 1.00 83.00 108 VAL A O 1
#

Radius of gyration: 12.57 Å; chains: 1; bounding box: 30×23×35 Å